Protein AF-A0A7V9BF70-F1 (afdb_monomer_lite)

Radius of gyration: 12.77 Å; chains: 1; bounding box: 27×28×26 Å

pLDDT: mean 84.6, std 12.76, range [45.31, 95.94]

Secondary structure (DSSP, 8-state):
--TT-TTTSTT--HHHHHHHHHHTTS-HHHHHHHHHHHHGGGTTTTT---TT--

Structure (mmCIF, N/CA/C/O backbone):
data_AF-A0A7V9BF70-F1
#
_entry.id   AF-A0A7V9BF70-F1
#
loop_
_atom_site.group_PDB
_atom_site.id
_atom_site.type_symbol
_atom_site.label_atom_id
_atom_site.label_alt_id
_atom_site.label_comp_id
_atom_site.label_asym_id
_atom_site.label_entity_id
_atom_site.label_seq_id
_atom_site.pdbx_PDB_ins_code
_atom_site.Cartn_x
_atom_site.Cartn_y
_atom_site.Cartn_z
_atom_site.occupancy
_atom_site.B_iso_or_equiv
_atom_site.auth_seq_id
_atom_site.auth_comp_id
_atom_site.auth_asym_id
_atom_site.auth_atom_id
_atom_site.pdbx_PDB_model_num
ATOM 1 N N . LYS A 1 1 ? -1.857 10.497 -1.249 1.00 58.75 1 LYS A N 1
ATOM 2 C CA . LYS A 1 1 ? -0.412 10.851 -1.221 1.00 58.75 1 LYS A CA 1
ATOM 3 C C . LYS A 1 1 ? 0.347 9.831 -2.068 1.00 58.75 1 LYS A C 1
ATOM 5 O O . LYS A 1 1 ? -0.125 8.708 -2.151 1.00 58.75 1 LYS A O 1
ATOM 10 N N . LYS A 1 2 ? 1.413 10.218 -2.783 1.00 64.75 2 LYS A N 1
ATOM 11 C CA . LYS A 1 2 ? 2.023 9.382 -3.845 1.00 64.75 2 LYS A CA 1
ATOM 12 C C . LYS A 1 2 ? 3.282 8.662 -3.347 1.00 64.75 2 LYS A C 1
ATOM 14 O O . LYS A 1 2 ? 4.082 9.284 -2.659 1.00 64.75 2 LYS A O 1
ATOM 19 N N . LEU A 1 3 ? 3.516 7.421 -3.787 1.00 71.19 3 LEU A N 1
ATOM 20 C CA . LEU A 1 3 ? 4.718 6.614 -3.479 1.00 71.19 3 LEU A CA 1
ATOM 21 C C . LEU A 1 3 ? 6.048 7.317 -3.853 1.00 71.19 3 LEU A C 1
ATOM 23 O O . LEU A 1 3 ? 7.105 7.068 -3.274 1.00 71.19 3 LEU A O 1
ATOM 27 N N . ARG A 1 4 ? 5.993 8.238 -4.824 1.00 67.44 4 ARG A N 1
ATOM 28 C CA . ARG A 1 4 ? 7.136 9.052 -5.268 1.00 67.44 4 ARG A CA 1
ATOM 29 C C . ARG A 1 4 ? 7.446 10.240 -4.352 1.00 67.44 4 ARG A C 1
ATOM 31 O O . ARG A 1 4 ? 8.498 10.844 -4.512 1.00 67.44 4 ARG A O 1
ATOM 38 N N . GLN A 1 5 ? 6.564 10.596 -3.412 1.00 80.19 5 GLN A N 1
ATOM 39 C CA . GLN A 1 5 ? 6.827 11.670 -2.451 1.00 80.19 5 GLN A CA 1
ATOM 40 C C . GLN A 1 5 ? 7.739 11.145 -1.332 1.00 80.19 5 GLN A C 1
ATOM 42 O O . GLN A 1 5 ? 7.300 10.289 -0.560 1.00 80.19 5 GLN A O 1
ATOM 47 N N . PRO A 1 6 ? 8.979 11.656 -1.198 1.00 72.50 6 PRO A N 1
ATOM 48 C CA . PRO A 1 6 ? 9.952 11.124 -0.244 1.00 72.50 6 PRO A CA 1
ATOM 49 C C . PRO A 1 6 ? 9.460 11.181 1.202 1.00 72.50 6 PRO A C 1
ATOM 51 O O . PRO A 1 6 ? 9.608 10.211 1.928 1.00 72.50 6 PRO A O 1
ATOM 54 N N . SER A 1 7 ? 8.794 12.270 1.596 1.00 80.62 7 SER A N 1
ATOM 55 C CA . SER A 1 7 ? 8.259 12.451 2.952 1.00 80.62 7 SER A CA 1
ATOM 56 C C . SER A 1 7 ? 7.099 11.516 3.299 1.00 80.62 7 SER A C 1
ATOM 58 O O . SER A 1 7 ? 6.827 11.293 4.472 1.00 80.62 7 SER A O 1
ATOM 60 N N . PHE A 1 8 ? 6.403 10.972 2.298 1.00 79.25 8 PHE A N 1
ATOM 61 C CA . PHE A 1 8 ? 5.306 10.027 2.503 1.00 79.25 8 PHE A CA 1
ATOM 62 C C . PHE A 1 8 ? 5.790 8.574 2.489 1.00 79.25 8 PHE A C 1
ATOM 64 O O . PHE A 1 8 ? 5.291 7.757 3.250 1.00 79.25 8 PHE A O 1
ATOM 71 N N . ALA A 1 9 ? 6.775 8.267 1.643 1.00 83.81 9 ALA A N 1
ATOM 72 C CA . ALA A 1 9 ? 7.288 6.916 1.427 1.00 83.81 9 ALA A CA 1
ATOM 73 C C . ALA A 1 9 ? 8.675 6.680 2.057 1.00 83.81 9 ALA A C 1
ATOM 75 O O . ALA A 1 9 ? 9.391 5.781 1.629 1.00 83.81 9 ALA A O 1
ATOM 76 N N . ALA A 1 10 ? 9.080 7.489 3.042 1.00 83.88 10 ALA A N 1
ATOM 77 C CA . ALA A 1 10 ? 10.424 7.440 3.629 1.00 83.88 10 ALA A CA 1
ATOM 78 C C . ALA A 1 10 ? 10.774 6.077 4.254 1.00 83.88 10 ALA A C 1
ATOM 80 O O . ALA A 1 10 ? 11.937 5.694 4.251 1.00 83.88 10 ALA A O 1
ATOM 81 N N . GLY A 1 11 ? 9.776 5.346 4.762 1.00 85.62 11 GLY A N 1
ATOM 82 C CA . GLY A 1 11 ? 9.944 4.009 5.344 1.00 85.62 11 GLY A CA 1
ATOM 83 C C . GLY A 1 11 ? 9.611 2.850 4.400 1.00 85.62 11 GLY A C 1
ATOM 84 O O . GLY A 1 11 ? 9.551 1.711 4.849 1.00 85.62 11 GLY A O 1
ATOM 85 N N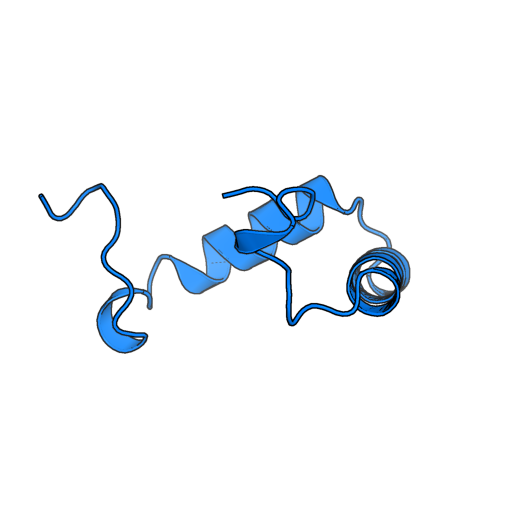 . VAL A 1 12 ? 9.337 3.120 3.120 1.00 87.44 12 VAL A N 1
ATOM 86 C CA . VAL A 1 12 ? 8.865 2.104 2.169 1.00 87.44 12 VAL A CA 1
ATOM 87 C C . VAL A 1 12 ? 10.004 1.661 1.256 1.00 87.44 12 VAL A C 1
ATOM 89 O O . VAL A 1 12 ? 10.605 2.478 0.554 1.00 87.44 12 VAL A O 1
ATOM 92 N N . HIS A 1 13 ? 10.248 0.351 1.211 1.00 90.69 13 HIS A N 1
ATOM 93 C CA . HIS A 1 13 ? 11.153 -0.270 0.249 1.00 90.69 13 HIS A CA 1
ATOM 94 C C . HIS A 1 13 ? 10.441 -0.357 -1.098 1.00 90.69 13 HIS A C 1
ATOM 96 O O . HIS A 1 13 ? 9.524 -1.149 -1.294 1.00 90.69 13 HIS A O 1
ATOM 102 N N . ARG A 1 14 ? 10.819 0.519 -2.031 1.00 88.06 14 ARG A N 1
ATOM 103 C CA . ARG A 1 14 ? 10.107 0.653 -3.309 1.00 88.06 14 ARG A CA 1
ATOM 104 C C . ARG A 1 14 ? 10.185 -0.619 -4.148 1.00 88.06 14 ARG A C 1
ATOM 106 O O . ARG A 1 14 ? 9.179 -0.991 -4.740 1.00 88.06 14 ARG A O 1
ATOM 113 N N . ASP A 1 15 ? 11.332 -1.287 -4.157 1.00 90.50 15 ASP A N 1
ATOM 114 C CA . ASP A 1 15 ? 11.548 -2.500 -4.952 1.00 90.50 15 ASP A CA 1
ATOM 115 C C . ASP A 1 15 ? 10.618 -3.640 -4.524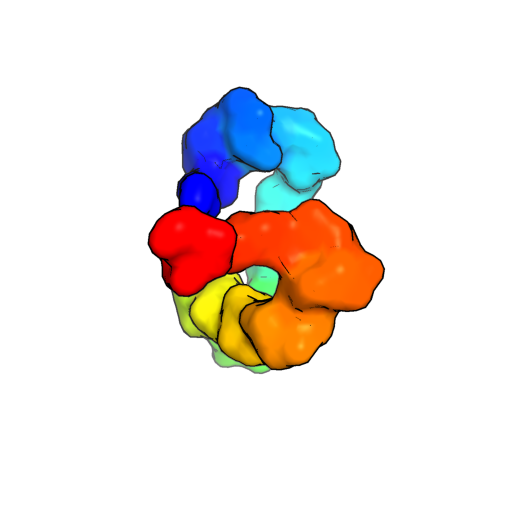 1.00 90.50 15 ASP A C 1
ATOM 117 O O . ASP A 1 15 ? 10.095 -4.358 -5.374 1.00 90.50 15 ASP A O 1
ATOM 121 N N . GLU A 1 16 ? 10.326 -3.752 -3.226 1.00 92.44 16 GLU A N 1
ATOM 122 C CA . GLU A 1 16 ? 9.354 -4.720 -2.709 1.00 92.44 16 GLU A CA 1
ATOM 123 C C . GLU A 1 16 ? 7.934 -4.404 -3.188 1.00 92.44 16 GLU A C 1
ATOM 125 O O . GLU A 1 16 ? 7.194 -5.311 -3.558 1.00 92.44 16 GLU A O 1
ATOM 130 N N . VAL A 1 17 ? 7.566 -3.121 -3.261 1.00 91.44 17 VAL A N 1
ATOM 131 C CA . VAL A 1 17 ? 6.251 -2.692 -3.765 1.00 91.44 17 VAL A CA 1
ATOM 132 C C . VAL A 1 17 ? 6.089 -3.049 -5.246 1.00 91.44 17 VAL A C 1
ATOM 134 O O . VAL A 1 17 ? 5.059 -3.598 -5.635 1.00 91.44 17 VAL A O 1
ATOM 137 N N . TYR A 1 18 ? 7.105 -2.777 -6.072 1.00 92.00 18 TYR A N 1
ATOM 138 C CA . TYR A 1 18 ? 7.080 -3.159 -7.488 1.00 92.00 18 TYR A CA 1
ATOM 139 C C . TYR A 1 18 ? 7.079 -4.681 -7.668 1.00 92.00 18 TYR A C 1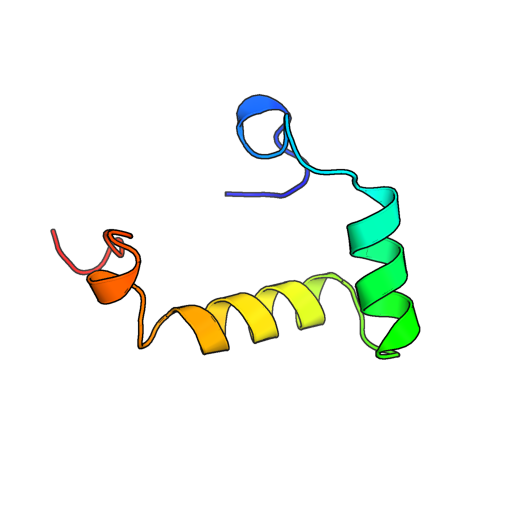
ATOM 141 O O . TYR A 1 18 ? 6.324 -5.199 -8.488 1.00 92.00 18 TYR A O 1
ATOM 149 N N . SER A 1 19 ? 7.877 -5.403 -6.876 1.00 94.31 19 SER A N 1
ATOM 150 C CA . SER A 1 19 ? 7.933 -6.868 -6.923 1.00 94.31 19 SER A CA 1
ATOM 151 C C . SER A 1 19 ? 6.599 -7.495 -6.523 1.00 94.31 19 SER A C 1
ATOM 153 O O . SER A 1 19 ? 6.155 -8.438 -7.167 1.00 94.31 19 SER A O 1
ATOM 155 N N . GLY A 1 20 ? 5.920 -6.946 -5.512 1.00 91.94 20 GLY A N 1
ATOM 156 C CA . GLY A 1 20 ? 4.590 -7.393 -5.101 1.00 91.94 20 GLY A CA 1
ATOM 157 C C . GLY A 1 20 ? 3.549 -7.252 -6.213 1.00 91.94 20 GLY A C 1
ATOM 158 O O . GLY A 1 20 ? 2.813 -8.199 -6.479 1.00 91.94 20 GLY A O 1
ATOM 159 N N . ALA A 1 21 ? 3.532 -6.115 -6.917 1.00 94.75 21 ALA A N 1
ATOM 160 C CA . ALA A 1 21 ? 2.651 -5.925 -8.073 1.00 94.75 21 ALA A CA 1
ATOM 161 C C . ALA A 1 21 ? 2.969 -6.925 -9.204 1.00 94.75 21 ALA A C 1
ATOM 163 O O . ALA A 1 21 ? 2.066 -7.588 -9.717 1.00 94.75 21 ALA A O 1
ATOM 164 N N . ALA A 1 22 ? 4.256 -7.116 -9.516 1.00 94.62 22 ALA A N 1
ATOM 165 C CA . ALA A 1 22 ? 4.706 -8.061 -10.539 1.00 94.62 22 ALA A CA 1
ATOM 166 C C . ALA A 1 22 ? 4.361 -9.524 -10.205 1.00 94.62 22 ALA A C 1
ATOM 168 O O . ALA A 1 22 ? 3.954 -10.272 -11.091 1.00 94.62 22 ALA A O 1
ATOM 169 N N . LEU A 1 23 ? 4.470 -9.931 -8.935 1.00 95.75 23 LEU A N 1
ATOM 170 C CA . LEU A 1 23 ? 4.090 -11.273 -8.471 1.00 95.75 23 LEU A CA 1
ATOM 171 C C . LEU A 1 23 ? 2.595 -11.555 -8.649 1.00 95.75 23 LEU A C 1
ATOM 173 O O . LEU A 1 23 ? 2.208 -12.692 -8.905 1.00 95.75 23 LEU A O 1
ATOM 177 N N . LEU A 1 24 ? 1.764 -10.523 -8.518 1.00 94.38 24 LEU A N 1
ATOM 178 C CA . LEU A 1 24 ? 0.325 -10.601 -8.752 1.00 94.38 24 LEU A CA 1
ATOM 179 C C . LEU A 1 24 ? -0.038 -10.473 -10.241 1.00 94.38 24 LEU A C 1
ATOM 181 O O . LEU A 1 24 ? -1.197 -10.671 -10.595 1.00 94.38 24 LEU A O 1
ATOM 185 N N . GLY A 1 25 ? 0.934 -10.16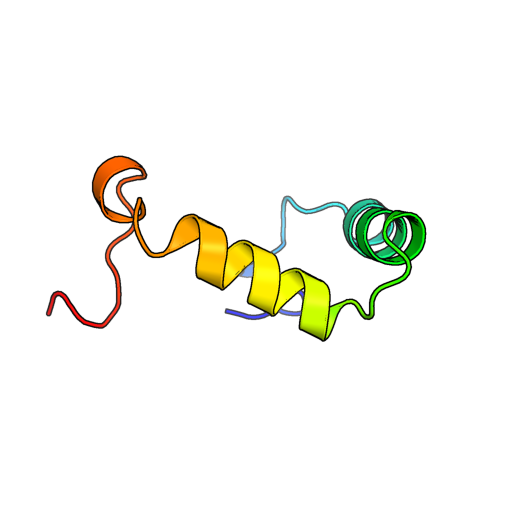1 -11.106 1.00 95.94 25 GLY A N 1
ATOM 186 C CA . GLY A 1 25 ? 0.725 -9.978 -12.541 1.00 95.94 25 GLY A CA 1
ATOM 187 C C . GLY A 1 25 ? -0.117 -8.749 -12.893 1.00 95.94 25 GLY A C 1
ATOM 188 O O . GLY A 1 25 ? -0.749 -8.743 -13.945 1.00 95.94 25 GLY A O 1
ATOM 189 N N . VAL A 1 26 ? -0.148 -7.737 -12.020 1.00 95.31 26 VAL A N 1
ATOM 190 C CA . VAL A 1 26 ? -0.917 -6.497 -12.212 1.00 95.31 26 VAL A CA 1
ATOM 191 C C . VAL A 1 26 ? 0.002 -5.281 -12.260 1.00 95.31 26 VAL A C 1
ATOM 193 O O . VAL A 1 26 ? 1.099 -5.279 -11.696 1.00 95.31 26 VAL A O 1
ATOM 196 N N . GLU A 1 27 ? -0.466 -4.210 -12.895 1.00 94.50 27 GLU A N 1
ATOM 197 C CA . GLU A 1 27 ? 0.251 -2.936 -12.908 1.00 94.50 27 GLU A CA 1
ATOM 198 C C . GLU A 1 27 ? 0.289 -2.310 -11.505 1.00 94.50 27 GLU A C 1
ATOM 200 O O . GLU A 1 27 ? -0.639 -2.458 -10.705 1.00 94.50 27 GLU A O 1
ATOM 205 N N . LEU A 1 28 ? 1.346 -1.550 -11.199 1.00 91.12 28 LEU A N 1
ATOM 206 C CA . LEU A 1 28 ? 1.489 -0.928 -9.878 1.00 91.12 28 LEU A CA 1
ATOM 207 C C . LEU A 1 28 ? 0.315 0.007 -9.545 1.00 91.12 28 LEU A C 1
ATOM 209 O O . LEU A 1 28 ? -0.166 0.009 -8.413 1.00 91.12 28 LEU A O 1
ATOM 213 N N . ASP A 1 29 ? -0.139 0.813 -10.505 1.00 91.31 29 ASP A N 1
ATOM 214 C CA . ASP A 1 29 ? -1.252 1.738 -10.278 1.00 91.31 29 ASP A CA 1
ATOM 215 C C . ASP A 1 29 ? -2.557 0.985 -9.973 1.00 91.31 29 ASP A C 1
ATOM 217 O O . ASP A 1 29 ? -3.288 1.371 -9.059 1.00 91.31 29 ASP A O 1
ATOM 221 N N . GLU A 1 30 ? -2.810 -0.132 -10.661 1.00 94.50 30 GLU A N 1
ATOM 222 C CA . GLU A 1 30 ? -3.944 -1.015 -10.372 1.00 94.50 30 GLU A CA 1
ATOM 223 C C . GLU A 1 30 ? -3.819 -1.627 -8.973 1.00 94.50 30 GLU A C 1
ATOM 225 O O . GLU A 1 30 ? -4.762 -1.577 -8.181 1.00 94.50 30 GLU A O 1
ATOM 230 N N . HIS A 1 31 ? -2.633 -2.127 -8.618 1.00 94.19 31 HIS A N 1
ATOM 231 C CA . HIS A 1 31 ? -2.379 -2.678 -7.292 1.00 94.19 31 HIS A CA 1
ATOM 232 C C . HIS A 1 31 ? -2.639 -1.652 -6.179 1.00 94.19 31 HIS A C 1
ATOM 234 O O . HIS A 1 31 ? -3.291 -1.967 -5.182 1.00 94.19 31 HIS A O 1
ATOM 240 N N . ILE A 1 32 ? -2.195 -0.404 -6.362 1.00 91.81 32 ILE A N 1
ATOM 241 C CA . ILE A 1 32 ? -2.451 0.689 -5.416 1.00 91.81 32 ILE A CA 1
ATOM 242 C C . ILE A 1 32 ? -3.956 0.929 -5.264 1.00 91.81 32 ILE A C 1
ATOM 244 O O . ILE A 1 32 ? -4.435 1.047 -4.135 1.00 91.81 32 ILE A O 1
ATOM 248 N N . VAL A 1 33 ? -4.708 0.992 -6.367 1.00 93.12 33 VAL A N 1
ATOM 249 C CA . VAL A 1 33 ? -6.167 1.188 -6.328 1.00 93.12 33 VAL A CA 1
ATOM 250 C C . VAL A 1 33 ? -6.856 0.035 -5.598 1.00 93.12 33 VAL A C 1
ATOM 252 O O . VAL A 1 33 ? -7.682 0.291 -4.723 1.00 93.12 33 VAL A O 1
ATOM 255 N N . ASN A 1 34 ? -6.468 -1.210 -5.880 1.00 93.69 34 ASN A N 1
ATOM 256 C CA . ASN A 1 34 ? -7.027 -2.402 -5.240 1.00 93.69 34 ASN A CA 1
ATOM 257 C C . ASN A 1 34 ? -6.808 -2.388 -3.721 1.00 93.69 34 ASN A C 1
ATOM 259 O O . ASN A 1 34 ? -7.747 -2.600 -2.952 1.00 93.69 34 ASN A O 1
ATOM 263 N N . VAL A 1 35 ? -5.586 -2.079 -3.274 1.00 92.31 35 VAL A N 1
ATOM 264 C CA . VAL A 1 35 ? -5.262 -1.984 -1.843 1.00 92.31 35 VAL A CA 1
ATOM 265 C C . VAL A 1 35 ? -6.025 -0.833 -1.185 1.00 92.31 35 VAL A C 1
ATOM 267 O O . VAL A 1 35 ? -6.583 -1.005 -0.104 1.00 92.31 35 VAL A O 1
ATOM 270 N N . VAL A 1 36 ? -6.106 0.335 -1.828 1.00 91.25 36 VAL A N 1
ATOM 271 C CA . VAL A 1 36 ? -6.871 1.474 -1.298 1.00 91.25 36 VAL A CA 1
ATOM 272 C C . VAL A 1 36 ? -8.349 1.117 -1.142 1.00 91.25 36 VAL A C 1
ATOM 274 O O . VAL A 1 36 ? -8.910 1.363 -0.076 1.00 91.25 36 VAL A O 1
ATOM 277 N N . ALA A 1 37 ? -8.963 0.507 -2.157 1.00 92.62 37 ALA A N 1
ATOM 278 C CA . ALA A 1 37 ? -10.364 0.097 -2.116 1.00 92.62 37 ALA A CA 1
ATOM 279 C C . ALA A 1 37 ? -10.631 -0.935 -1.009 1.00 92.62 37 ALA A C 1
ATOM 281 O O . ALA A 1 37 ? -11.626 -0.827 -0.296 1.00 92.62 37 ALA A O 1
ATOM 282 N N . ALA A 1 38 ? -9.720 -1.893 -0.811 1.00 93.62 38 ALA A N 1
ATOM 283 C CA . ALA A 1 38 ? -9.830 -2.893 0.250 1.00 93.62 38 ALA A CA 1
ATOM 284 C C . ALA A 1 38 ? -9.705 -2.294 1.664 1.00 93.62 38 ALA A C 1
ATOM 286 O O . ALA A 1 38 ? -10.355 -2.769 2.594 1.00 93.62 38 ALA A O 1
ATOM 287 N N . LEU A 1 39 ? -8.888 -1.248 1.836 1.00 91.56 39 LEU A N 1
ATOM 288 C CA . LEU A 1 39 ? -8.647 -0.610 3.138 1.00 91.56 39 LEU A CA 1
ATOM 289 C C . LEU A 1 39 ? -9.659 0.491 3.487 1.00 91.56 39 LEU A C 1
ATOM 291 O O . LEU A 1 39 ? -9.860 0.777 4.666 1.00 91.56 39 LEU A O 1
ATOM 295 N N . GLN A 1 40 ? -10.309 1.106 2.495 1.00 90.62 40 GLN A N 1
ATOM 296 C CA . GLN A 1 40 ? -11.337 2.131 2.705 1.00 90.62 40 GLN A CA 1
ATOM 297 C C . GLN A 1 40 ? -12.470 1.731 3.669 1.00 90.62 40 GLN A C 1
ATOM 299 O O . GLN A 1 40 ? -12.755 2.529 4.559 1.00 90.62 40 GLN A O 1
ATOM 304 N N . PRO A 1 41 ? -13.112 0.549 3.571 1.00 92.12 41 PRO A N 1
ATOM 305 C CA . PRO A 1 41 ? -14.229 0.202 4.456 1.00 92.12 41 PRO A CA 1
ATOM 306 C C . PRO A 1 41 ? -13.826 0.027 5.927 1.00 92.12 41 PRO A C 1
ATOM 308 O O . PRO A 1 41 ? -14.673 0.148 6.805 1.00 92.12 41 PRO A O 1
ATOM 311 N N . ILE A 1 42 ? -12.547 -0.240 6.210 1.00 92.50 42 ILE A N 1
ATOM 312 C CA . ILE A 1 42 ? -12.021 -0.433 7.572 1.00 92.50 42 ILE A CA 1
ATOM 313 C C . ILE A 1 42 ? -11.182 0.757 8.056 1.00 92.50 42 ILE A C 1
ATOM 315 O O . ILE A 1 42 ? -10.513 0.673 9.086 1.00 92.50 42 ILE A O 1
ATOM 319 N N . SER A 1 43 ? -11.196 1.882 7.335 1.00 89.94 43 SER A N 1
ATOM 320 C CA . SER A 1 43 ? -10.320 3.021 7.623 1.00 89.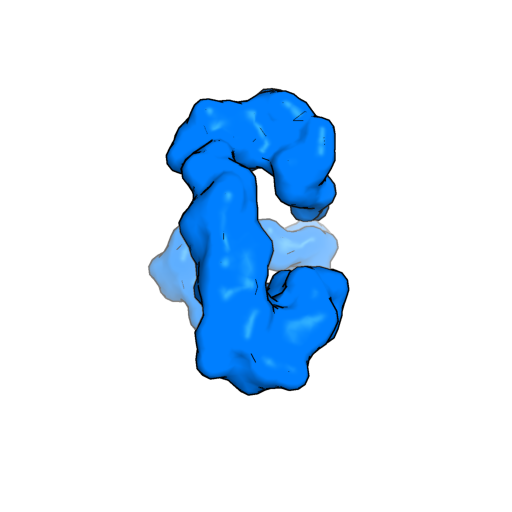94 43 SER A CA 1
ATOM 321 C C . SER A 1 43 ? -10.501 3.574 9.038 1.00 89.94 43 SER A C 1
ATOM 323 O O . SER A 1 43 ? -9.522 3.959 9.672 1.00 89.94 43 SER A O 1
ATOM 325 N N . GLU A 1 44 ? -11.731 3.568 9.558 1.00 87.25 44 GLU A N 1
ATOM 326 C CA . GLU A 1 44 ? -12.037 4.025 10.919 1.00 87.25 44 GLU A CA 1
ATOM 327 C C . GLU A 1 44 ? -11.355 3.157 11.983 1.00 87.25 44 GLU A C 1
ATOM 329 O O . GLU A 1 44 ? -10.762 3.680 12.924 1.00 87.25 44 GLU A O 1
ATOM 334 N N . GLN A 1 45 ? -11.361 1.834 11.794 1.00 90.75 45 GLN A N 1
ATOM 335 C CA . GLN A 1 45 ? -10.701 0.880 12.692 1.00 90.75 45 GLN A CA 1
ATOM 336 C C . GLN A 1 45 ? -9.178 1.030 12.655 1.00 90.75 45 GLN A C 1
ATOM 338 O O . GLN A 1 45 ? -8.503 0.833 13.662 1.00 90.75 45 GLN A O 1
ATOM 343 N N . LEU A 1 46 ? -8.640 1.427 11.501 1.00 87.81 46 LEU A N 1
ATOM 344 C CA . LEU A 1 46 ? -7.225 1.738 11.319 1.00 87.81 46 LEU A CA 1
ATOM 345 C C . LEU A 1 46 ? -6.840 3.128 11.865 1.00 87.81 46 LEU A C 1
ATOM 347 O O . LEU A 1 46 ? -5.682 3.527 11.751 1.00 87.81 46 LEU A O 1
ATOM 351 N N . GLY A 1 47 ? -7.787 3.894 12.424 1.00 86.38 47 GLY A N 1
ATOM 352 C CA . GLY A 1 47 ? -7.557 5.270 12.876 1.00 86.38 47 GLY A CA 1
ATOM 353 C C . GLY A 1 47 ? -7.258 6.249 11.733 1.00 86.38 47 GLY A C 1
ATOM 354 O O . GLY A 1 47 ? -6.752 7.352 11.963 1.00 86.38 47 GLY A O 1
ATOM 355 N N . LEU A 1 48 ? -7.551 5.861 10.488 1.00 83.19 48 LEU A N 1
ATOM 356 C CA . LEU A 1 48 ? -7.336 6.663 9.292 1.00 83.19 48 LEU A CA 1
ATOM 357 C C . LEU A 1 48 ? -8.584 7.511 9.030 1.00 83.19 48 LEU A C 1
ATOM 359 O O . LEU A 1 48 ? -9.620 7.010 8.598 1.00 83.19 48 LEU A O 1
ATOM 363 N N . ARG A 1 49 ? -8.479 8.825 9.256 1.00 70.75 49 ARG A N 1
ATOM 364 C CA . ARG A 1 49 ? -9.528 9.770 8.849 1.00 70.75 49 ARG A CA 1
ATOM 365 C C . ARG A 1 49 ? -9.585 9.830 7.325 1.00 70.75 49 ARG A C 1
ATOM 367 O O . ARG A 1 49 ? -8.614 10.240 6.684 1.00 70.75 49 ARG A O 1
ATOM 374 N N . THR A 1 50 ? -10.714 9.445 6.741 1.00 63.94 50 THR A N 1
ATOM 375 C CA . THR A 1 50 ? -10.978 9.702 5.323 1.00 63.94 50 THR A CA 1
ATOM 376 C C . THR A 1 50 ? -11.277 11.191 5.142 1.00 63.94 50 THR A C 1
ATOM 378 O O . THR A 1 50 ? -11.826 11.843 6.029 1.00 63.94 50 THR A O 1
ATOM 381 N N . ALA A 1 51 ? -10.926 11.760 3.985 1.00 59.09 51 ALA A N 1
ATOM 382 C CA . ALA A 1 51 ? -11.235 13.161 3.670 1.00 59.09 51 ALA A CA 1
ATOM 383 C C . ALA A 1 51 ? -12.752 13.454 3.594 1.00 59.09 51 ALA A C 1
ATOM 385 O O . ALA A 1 51 ? -13.134 14.608 3.460 1.00 59.09 51 ALA A O 1
ATOM 386 N N . ALA A 1 52 ? -13.600 12.423 3.671 1.00 55.53 52 ALA A N 1
ATOM 387 C CA . ALA A 1 52 ? -15.055 12.530 3.708 1.00 55.53 52 ALA A CA 1
ATOM 388 C C . ALA A 1 52 ? -15.618 12.758 5.124 1.00 55.53 52 ALA A C 1
ATOM 390 O O . ALA A 1 52 ? -16.807 13.016 5.258 1.00 55.53 52 ALA A O 1
ATOM 391 N N . SER A 1 53 ? -14.791 12.656 6.169 1.00 5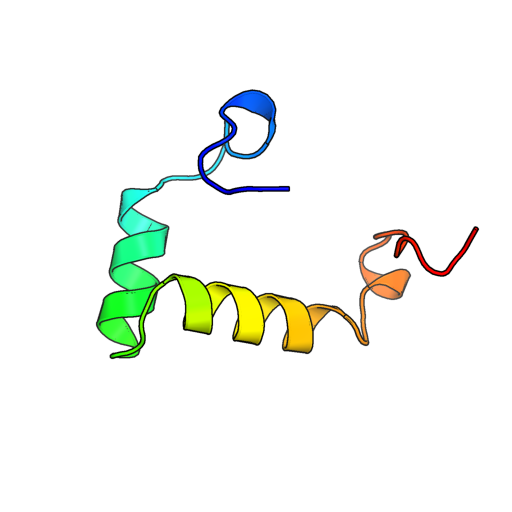0.00 53 SER A N 1
ATOM 392 C CA . SER A 1 53 ? -15.226 12.766 7.566 1.00 50.00 53 SER A CA 1
ATOM 393 C C . SER A 1 53 ? -14.986 14.160 8.178 1.00 50.00 53 SER A C 1
ATOM 395 O O . SER A 1 53 ? -14.766 14.252 9.387 1.00 50.00 53 SER A O 1
ATOM 397 N N . ILE A 1 54 ? -14.960 15.217 7.352 1.00 45.31 54 ILE A N 1
ATOM 398 C CA . ILE A 1 54 ? -14.746 16.620 7.767 1.00 45.31 54 ILE A CA 1
ATOM 399 C C . ILE A 1 54 ? -16.074 17.368 7.808 1.00 45.31 54 ILE A C 1
ATOM 401 O O . ILE A 1 54 ? -16.815 17.268 6.806 1.00 45.31 54 ILE A O 1
#

Foldseek 3Di:
DDCPPCVVVVPPDVVVLCVVCVVVVHDSVVVVVVVCVVCVVCCVVVVHDDPVND

Sequence (54 aa):
KKLRQPSFAAGVHRDEVYSGAALLGVELDEHIVNVVAALQPISEQLGLRTAASI